Protein AF-A0A518ER84-F1 (afdb_monomer_lite)

pLDDT: mean 83.95, std 19.29, range [33.28, 98.38]

Secondary structure (DSSP, 8-state):
------------------------TTTT-EE--------TTB--SS----EE-HHHHHHHHHHTT--HHHHHHHHEEEETTEEEE-TT-SB-TTB-TTSSBTTGGG--HHHHHTT--GGGGSHHHIIIIIHHH-HHHHS--GGGEEPHHHHHHHHHHHHHHHHHHHHT-GGG----

Sequence (176 aa):
MSHNSPDESPEGEPGGELEGKTERWYEAGLPFSCTACGNCCKSNGEYSHVYLREEEVAAIADHLDVDPVLFLREQLVVEDGWISLQPDLPECQFLTADRKCGIYPVRPVQCRTWPFWEINLVETTWRKEVNGICPGSRDGKVSDLHPPDRIQQIAKATEDWYEDRLEQWPGTSHEL

Radius of gyration: 24.72 Å; chains: 1; bounding box: 39×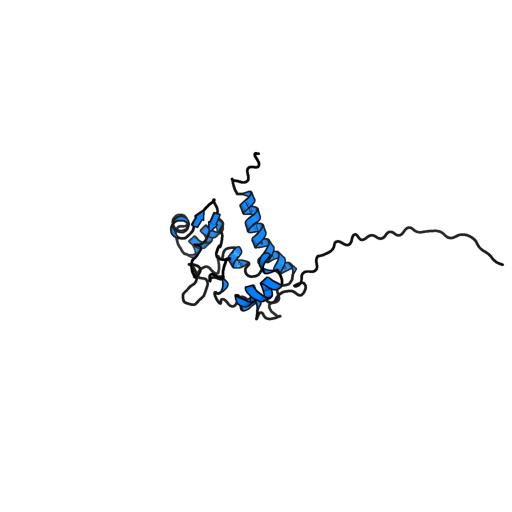46×98 Å

InterPro domains:
  IPR005358 Putative zinc- or iron-chelating domain containing protein [PF03692] (34-127)

Structure (mmCIF, N/CA/C/O backbone):
data_AF-A0A518ER84-F1
#
_entry.id   AF-A0A518ER84-F1
#
loop_
_atom_site.group_PDB
_atom_site.id
_atom_site.type_symbol
_atom_site.label_atom_id
_atom_site.label_alt_id
_atom_site.label_comp_id
_atom_site.label_asym_id
_atom_site.label_entity_id
_atom_site.label_seq_id
_atom_site.pdbx_PDB_ins_code
_atom_site.Cartn_x
_atom_site.Cartn_y
_atom_site.Cartn_z
_atom_site.occupancy
_atom_site.B_iso_or_equiv
_atom_site.auth_seq_id
_atom_site.auth_comp_id
_atom_site.auth_asym_id
_atom_site.auth_atom_id
_atom_site.pdbx_PDB_model_num
ATOM 1 N N . MET A 1 1 ? 18.922 14.383 -80.898 1.00 42.22 1 MET A N 1
ATOM 2 C CA . MET A 1 1 ? 18.943 13.724 -79.577 1.00 42.22 1 MET A CA 1
ATOM 3 C C . MET A 1 1 ? 17.527 13.862 -79.038 1.00 42.22 1 MET A C 1
ATOM 5 O O . MET A 1 1 ? 17.122 14.984 -78.786 1.00 42.22 1 MET A O 1
ATOM 9 N N . SER A 1 2 ? 16.674 12.907 -79.422 1.00 41.69 2 SER A N 1
ATOM 10 C CA . SER A 1 2 ? 16.036 11.916 -78.523 1.00 41.69 2 SER A CA 1
ATOM 11 C C . SER A 1 2 ? 1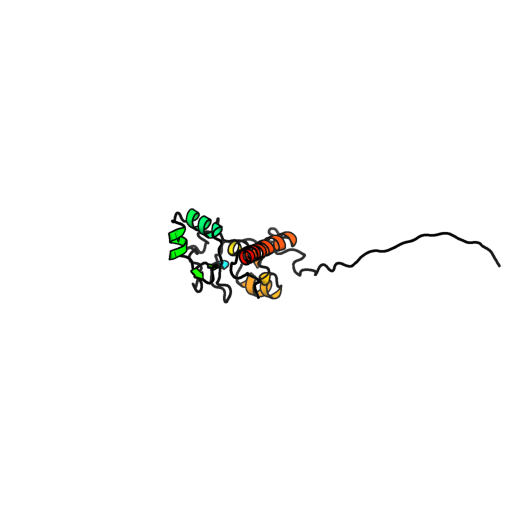4.966 12.585 -77.647 1.00 41.69 2 SER A C 1
ATOM 13 O O . SER A 1 2 ? 15.314 13.420 -76.827 1.00 41.69 2 SER A O 1
ATOM 15 N N . HIS A 1 3 ? 13.674 12.460 -77.999 1.00 34.94 3 HIS A N 1
ATOM 16 C CA . HIS A 1 3 ? 12.718 11.448 -77.476 1.00 34.94 3 HIS A CA 1
ATOM 17 C C . HIS A 1 3 ? 12.570 11.574 -75.941 1.00 34.94 3 HIS A C 1
ATOM 19 O O . HIS A 1 3 ? 13.582 11.587 -75.262 1.00 34.94 3 HIS A O 1
ATOM 25 N N . ASN A 1 4 ? 11.408 11.636 -75.286 1.00 35.44 4 ASN A N 1
ATOM 26 C CA . ASN A 1 4 ? 10.037 11.223 -75.584 1.00 35.44 4 ASN A CA 1
ATOM 27 C C . ASN A 1 4 ? 9.119 11.792 -74.460 1.00 35.44 4 ASN A C 1
ATOM 29 O O . ASN A 1 4 ? 9.599 11.934 -73.343 1.00 35.44 4 ASN A O 1
ATOM 33 N N . SER A 1 5 ? 7.866 12.116 -74.796 1.00 48.50 5 SER A N 1
ATOM 34 C CA . SER A 1 5 ? 6.550 11.958 -74.115 1.00 48.50 5 SER A CA 1
ATOM 35 C C . SER A 1 5 ? 6.352 11.667 -72.592 1.00 48.50 5 SER A C 1
ATOM 37 O O . SER A 1 5 ? 7.287 11.269 -71.908 1.00 48.50 5 SER A O 1
ATOM 39 N N . PRO A 1 6 ? 5.109 11.879 -72.072 1.00 59.47 6 PRO A N 1
ATOM 40 C CA . PRO A 1 6 ? 4.753 12.067 -70.655 1.00 59.47 6 PRO A CA 1
ATOM 41 C C . PRO A 1 6 ? 4.416 10.754 -69.925 1.00 59.47 6 PRO A C 1
ATOM 43 O O . PRO A 1 6 ? 4.126 9.756 -70.581 1.00 59.47 6 PRO A O 1
ATOM 46 N N . ASP A 1 7 ? 4.399 10.779 -68.588 1.00 38.88 7 ASP A N 1
ATOM 47 C CA . ASP A 1 7 ? 3.907 9.672 -67.756 1.00 38.88 7 ASP A CA 1
ATOM 48 C C . ASP A 1 7 ? 3.194 10.185 -66.489 1.00 38.88 7 ASP A C 1
ATOM 50 O O . ASP A 1 7 ? 3.542 11.228 -65.931 1.00 38.88 7 ASP A O 1
ATOM 54 N N . GLU A 1 8 ? 2.150 9.455 -66.118 1.00 38.41 8 GLU A N 1
ATOM 55 C CA . GLU A 1 8 ? 1.102 9.719 -65.135 1.00 38.41 8 GLU A CA 1
ATOM 56 C C . GLU A 1 8 ? 1.507 9.330 -63.697 1.00 38.41 8 GLU A C 1
ATOM 58 O O . GLU A 1 8 ? 2.074 8.263 -63.513 1.00 38.41 8 GLU A O 1
ATOM 63 N N . SER A 1 9 ? 1.058 10.128 -62.705 1.00 36.19 9 SER A N 1
ATOM 64 C CA . SER A 1 9 ? 0.608 9.743 -61.333 1.00 36.19 9 SER A CA 1
ATOM 65 C C . SER A 1 9 ? 1.578 8.948 -60.404 1.00 36.19 9 SER A C 1
ATOM 67 O O . SER A 1 9 ? 2.601 8.460 -60.865 1.00 36.19 9 SER A O 1
ATOM 69 N N . PRO A 1 10 ? 1.324 8.760 -59.080 1.00 44.78 10 PRO A N 1
ATOM 70 C CA . PRO A 1 10 ? 0.175 9.149 -58.257 1.00 44.78 10 PRO A CA 1
ATOM 71 C C . PRO A 1 10 ? 0.520 9.913 -56.953 1.00 44.78 10 PRO A C 1
ATOM 73 O O . PRO A 1 10 ? 1.671 10.110 -56.568 1.00 44.78 10 PRO A O 1
ATOM 76 N N . GLU A 1 11 ? -0.554 10.316 -56.277 1.00 48.47 11 GLU A N 1
ATOM 77 C CA . GLU A 1 11 ? -0.639 10.764 -54.888 1.00 48.47 11 GLU A CA 1
ATOM 78 C C . GLU A 1 11 ? 0.029 9.786 -53.902 1.00 48.47 11 GLU A C 1
ATOM 80 O O . GLU A 1 11 ? -0.007 8.567 -54.082 1.00 48.47 11 GLU A O 1
ATOM 85 N N . GLY A 1 12 ? 0.593 10.332 -52.824 1.00 33.28 12 GLY A N 1
ATOM 86 C CA . GLY A 1 12 ? 1.171 9.565 -51.725 1.00 33.28 12 GLY A CA 1
ATOM 87 C C . GLY A 1 12 ? 1.445 10.456 -50.519 1.00 33.28 12 GLY A C 1
ATOM 88 O O . GLY A 1 12 ? 2.544 10.985 -50.371 1.00 33.28 12 GLY A O 1
ATOM 89 N N . GLU A 1 13 ? 0.431 10.620 -49.670 1.00 49.16 13 GLU A N 1
ATOM 90 C CA . GLU A 1 13 ? 0.587 11.008 -48.263 1.00 49.16 13 GLU A CA 1
ATOM 91 C C . GLU A 1 13 ? 1.595 10.073 -47.565 1.00 49.16 13 GLU A C 1
ATOM 93 O O . GLU A 1 13 ? 1.639 8.870 -47.845 1.00 49.16 13 GLU A O 1
ATOM 98 N N . PRO A 1 14 ? 2.369 10.594 -46.608 1.00 47.78 14 PRO A N 1
ATOM 99 C CA . PRO A 1 14 ? 2.221 10.066 -45.253 1.00 47.78 14 PRO A CA 1
ATOM 100 C C . PRO A 1 14 ? 2.159 11.238 -44.255 1.00 47.78 14 PRO A C 1
ATOM 102 O O . PRO A 1 14 ? 2.963 12.162 -44.314 1.00 47.78 14 PRO A O 1
ATOM 105 N N . GLY A 1 15 ? 1.198 11.303 -43.336 1.00 38.88 15 GLY A N 1
ATOM 106 C CA . GLY A 1 15 ? 0.697 10.192 -42.539 1.00 38.88 15 GLY A CA 1
ATOM 107 C C . GLY A 1 15 ? 1.690 9.899 -41.417 1.00 38.88 15 GLY A C 1
ATOM 108 O O . GLY A 1 15 ? 2.702 9.242 -41.647 1.00 38.88 15 GLY A O 1
ATOM 109 N N . GLY A 1 16 ? 1.387 10.378 -40.211 1.00 34.94 16 GLY A N 1
ATOM 110 C CA . GLY A 1 16 ? 2.095 9.987 -38.994 1.00 34.94 16 GLY A CA 1
ATOM 111 C C . GLY A 1 16 ? 2.433 11.159 -38.091 1.00 34.94 16 GLY A C 1
ATOM 112 O O . GLY A 1 16 ? 3.594 11.537 -37.966 1.00 34.94 16 GLY A O 1
ATOM 113 N N . GLU A 1 17 ? 1.414 11.707 -37.434 1.00 40.44 17 GLU A N 1
ATOM 114 C CA . GLU A 1 17 ? 1.603 12.428 -36.182 1.00 40.44 17 GLU A CA 1
ATOM 115 C C . GLU A 1 17 ? 2.315 11.464 -35.224 1.00 40.44 17 GLU A C 1
ATOM 117 O O . GLU A 1 17 ? 1.790 10.405 -34.877 1.00 40.44 17 GLU A O 1
ATOM 122 N N . LEU A 1 18 ? 3.572 11.761 -34.898 1.00 47.09 18 LEU A N 1
ATOM 123 C CA . LEU A 1 18 ? 4.324 11.011 -33.905 1.00 47.09 18 LEU A CA 1
ATOM 124 C C . LEU A 1 18 ? 3.704 11.334 -32.545 1.00 47.09 18 LEU A C 1
ATOM 126 O O . LEU A 1 18 ? 4.137 12.262 -31.864 1.00 47.09 18 LEU A O 1
ATOM 130 N N . GLU A 1 19 ? 2.678 10.576 -32.159 1.00 45.00 19 GLU A N 1
ATOM 131 C CA . GLU A 1 19 ? 2.259 10.468 -30.767 1.00 45.00 19 GLU A CA 1
ATOM 132 C C . GLU A 1 19 ? 3.465 9.954 -29.975 1.00 45.00 19 GLU A C 1
ATOM 134 O O . GLU A 1 19 ? 3.795 8.765 -29.970 1.00 45.00 19 GLU A O 1
ATOM 139 N N . GLY A 1 20 ? 4.191 10.887 -29.363 1.00 39.78 20 GLY A N 1
ATOM 140 C CA . GLY A 1 20 ? 5.316 10.592 -28.498 1.00 39.78 20 GLY A CA 1
ATOM 141 C C . GLY A 1 20 ? 4.826 9.810 -27.289 1.00 39.78 20 GLY A C 1
ATOM 142 O O . GLY A 1 20 ? 4.407 10.398 -26.296 1.00 39.78 20 GLY A O 1
ATOM 143 N N . LYS A 1 21 ? 4.901 8.478 -27.348 1.00 48.94 21 LYS A N 1
ATOM 144 C CA . LYS A 1 21 ? 4.936 7.659 -26.138 1.00 48.94 21 LYS A CA 1
ATOM 145 C C . LYS A 1 21 ? 6.172 8.093 -25.364 1.00 48.94 21 LYS A C 1
ATOM 147 O O . LYS A 1 21 ? 7.287 7.764 -25.758 1.00 48.94 21 LYS A O 1
ATOM 152 N N . THR A 1 22 ? 5.978 8.864 -24.300 1.00 56.69 22 THR A N 1
ATOM 153 C CA . THR A 1 22 ? 7.022 9.130 -23.312 1.00 56.69 22 THR A CA 1
ATOM 154 C C . THR A 1 22 ? 7.542 7.776 -22.841 1.00 56.69 22 THR A C 1
ATOM 156 O O . THR A 1 22 ? 6.826 7.032 -22.172 1.00 56.69 22 THR A O 1
ATOM 159 N N . GLU A 1 23 ? 8.742 7.409 -23.284 1.00 74.12 23 GLU A N 1
ATOM 160 C CA . GLU A 1 23 ? 9.313 6.095 -23.010 1.00 74.12 23 GLU A CA 1
ATOM 161 C C . GLU A 1 23 ? 9.583 5.998 -21.505 1.00 74.12 23 GLU A C 1
ATOM 163 O O . GLU A 1 23 ? 10.341 6.784 -20.930 1.00 74.12 23 GLU A O 1
ATOM 168 N N . ARG A 1 24 ? 8.880 5.085 -20.830 1.00 89.81 24 ARG A N 1
ATOM 169 C CA . ARG A 1 24 ? 9.005 4.889 -19.384 1.00 89.81 24 ARG A CA 1
ATOM 170 C C . ARG A 1 24 ? 10.327 4.173 -19.115 1.00 89.81 24 ARG A C 1
ATOM 172 O O . ARG A 1 24 ? 10.664 3.214 -19.800 1.00 89.81 24 ARG A O 1
ATOM 179 N N . TRP A 1 25 ? 11.056 4.548 -18.064 1.00 95.44 25 TRP A N 1
ATOM 180 C CA . TRP A 1 25 ? 12.333 3.884 -17.734 1.00 95.44 25 TRP A CA 1
ATOM 181 C C . TRP A 1 25 ? 12.174 2.386 -17.400 1.00 95.44 25 TRP A C 1
ATOM 183 O O . TRP A 1 25 ? 13.136 1.622 -17.455 1.00 95.44 25 TRP A O 1
ATOM 193 N N . TYR A 1 26 ? 10.954 1.967 -17.061 1.00 94.56 26 TYR A N 1
ATOM 194 C CA . TYR A 1 26 ? 10.575 0.588 -16.778 1.00 94.56 26 TYR A CA 1
ATOM 195 C C . TYR A 1 26 ? 9.855 -0.098 -17.946 1.00 94.56 26 TYR A C 1
ATOM 197 O O . TYR A 1 26 ? 9.079 -1.020 -17.715 1.00 94.56 26 TYR A O 1
ATOM 205 N N . GLU A 1 27 ? 10.104 0.299 -19.197 1.00 95.50 27 GLU A N 1
ATOM 206 C CA . GLU A 1 27 ? 9.484 -0.338 -20.373 1.00 95.50 27 GLU A CA 1
ATOM 207 C C . GLU A 1 27 ? 9.798 -1.847 -20.471 1.00 95.50 27 GLU A C 1
ATOM 209 O O . GLU A 1 27 ? 9.006 -2.637 -20.976 1.00 95.50 27 GLU A O 1
ATOM 214 N N . ALA A 1 28 ? 10.920 -2.287 -19.894 1.00 93.38 28 ALA A N 1
ATOM 215 C CA . ALA A 1 28 ? 11.255 -3.706 -19.757 1.00 93.38 28 ALA A CA 1
ATOM 216 C C . ALA A 1 28 ? 10.507 -4.425 -18.609 1.00 93.38 28 ALA A C 1
ATOM 218 O O . ALA A 1 28 ? 10.721 -5.615 -18.393 1.00 93.38 28 ALA A O 1
ATOM 219 N N . GLY A 1 29 ? 9.647 -3.726 -17.867 1.00 95.44 29 GLY A N 1
ATOM 220 C CA . GLY A 1 29 ? 8.997 -4.196 -16.646 1.00 95.44 29 GLY A CA 1
ATOM 221 C C . GLY A 1 29 ? 9.860 -4.047 -15.388 1.00 95.44 29 GLY A C 1
ATOM 222 O O . GLY A 1 29 ? 11.051 -3.736 -15.446 1.00 95.44 29 GLY A O 1
ATOM 223 N N . LEU A 1 30 ? 9.245 -4.293 -14.228 1.00 96.25 30 LEU A N 1
ATOM 224 C CA . LEU A 1 30 ? 9.910 -4.278 -12.919 1.00 96.25 30 LEU A CA 1
ATOM 225 C C . LEU A 1 30 ? 9.699 -5.608 -12.201 1.00 96.25 30 LEU A C 1
ATOM 227 O O . LEU A 1 30 ? 8.564 -6.087 -12.133 1.00 96.25 30 LEU A O 1
ATOM 231 N N . PRO A 1 31 ? 10.758 -6.229 -11.657 1.00 94.44 31 PRO A N 1
ATOM 232 C CA . PRO A 1 31 ? 10.597 -7.439 -10.873 1.00 94.44 31 PRO A CA 1
ATOM 233 C C . PRO A 1 31 ? 9.938 -7.097 -9.538 1.00 94.44 31 PRO A C 1
ATOM 235 O O . PRO A 1 31 ? 10.351 -6.163 -8.848 1.00 94.44 31 PRO A O 1
ATOM 238 N N . PHE A 1 32 ? 8.919 -7.862 -9.157 1.00 95.31 32 PHE A N 1
ATOM 239 C CA . PHE A 1 32 ? 8.288 -7.693 -7.858 1.00 95.31 32 PHE A CA 1
ATOM 240 C C . PHE A 1 32 ? 7.684 -8.990 -7.338 1.00 95.31 32 PHE A C 1
ATOM 242 O O . PHE A 1 32 ? 6.875 -9.637 -7.994 1.00 95.31 32 PHE A O 1
ATOM 249 N N . SER A 1 33 ? 8.027 -9.327 -6.097 1.00 93.75 33 SER A N 1
ATOM 250 C CA . SER A 1 33 ? 7.428 -10.451 -5.382 1.00 93.75 33 SER A CA 1
ATOM 251 C C . SER A 1 33 ? 7.253 -10.083 -3.915 1.00 93.75 33 SER A C 1
ATOM 253 O O . SER A 1 33 ? 8.228 -9.798 -3.216 1.00 93.75 33 SER A O 1
ATOM 255 N N . CYS A 1 34 ? 6.011 -10.031 -3.426 1.00 92.56 34 CYS A N 1
ATOM 256 C CA . CYS A 1 34 ? 5.764 -9.680 -2.029 1.00 92.56 34 CYS A CA 1
ATOM 257 C C . CYS A 1 34 ? 6.360 -10.752 -1.106 1.00 92.56 34 CYS A C 1
ATOM 259 O O . CYS A 1 34 ? 5.929 -11.901 -1.110 1.00 92.56 34 CYS A O 1
ATOM 261 N N . THR A 1 35 ? 7.310 -10.364 -0.258 1.00 93.62 35 THR A N 1
ATOM 262 C CA . THR A 1 35 ? 7.974 -11.278 0.688 1.00 93.62 35 THR A CA 1
ATOM 263 C C . THR A 1 35 ? 7.284 -11.355 2.053 1.00 93.62 35 THR A C 1
ATOM 265 O O . THR A 1 35 ? 7.831 -11.943 2.981 1.00 93.62 35 THR A O 1
ATOM 268 N N . ALA A 1 36 ? 6.120 -10.709 2.207 1.00 93.88 36 ALA A N 1
ATOM 269 C CA . ALA A 1 36 ? 5.406 -10.561 3.479 1.00 93.88 36 ALA A CA 1
ATOM 270 C C . ALA A 1 36 ? 6.280 -10.015 4.635 1.00 93.88 36 ALA A C 1
ATOM 272 O O . ALA A 1 36 ? 6.059 -10.341 5.795 1.00 93.88 36 ALA A O 1
ATOM 273 N N . CYS A 1 37 ? 7.266 -9.164 4.325 1.00 94.56 37 CYS A N 1
ATOM 274 C CA . CYS A 1 37 ? 8.223 -8.636 5.309 1.00 94.56 37 CYS A CA 1
ATOM 275 C C . CYS A 1 37 ? 7.658 -7.586 6.287 1.00 94.56 37 CYS A C 1
ATOM 277 O O . CYS A 1 37 ? 8.351 -7.203 7.232 1.00 94.56 37 CYS A O 1
ATOM 279 N N . GLY A 1 38 ? 6.465 -7.046 6.016 1.00 94.88 38 GLY A N 1
ATOM 280 C CA . GLY A 1 38 ? 5.829 -6.012 6.840 1.00 94.88 38 GLY A CA 1
ATOM 281 C C . GLY A 1 38 ? 6.537 -4.652 6.838 1.00 94.88 38 GLY A C 1
ATOM 282 O O . GLY A 1 38 ? 6.285 -3.844 7.725 1.00 94.88 38 GLY A O 1
ATOM 283 N N . ASN A 1 39 ? 7.452 -4.376 5.901 1.00 94.56 39 ASN A N 1
ATOM 284 C CA . ASN A 1 39 ? 8.146 -3.079 5.842 1.00 94.56 39 ASN A CA 1
ATOM 285 C C . ASN A 1 39 ? 7.247 -1.940 5.342 1.00 94.56 39 ASN A C 1
ATOM 287 O O . ASN A 1 39 ? 7.395 -0.815 5.802 1.00 94.56 39 ASN A O 1
ATOM 291 N N . CYS A 1 40 ? 6.281 -2.231 4.464 1.00 93.38 40 CYS A N 1
ATOM 292 C CA . CYS A 1 40 ? 5.272 -1.255 4.039 1.00 93.38 40 CYS A CA 1
ATOM 293 C C . CYS A 1 40 ? 4.282 -0.877 5.152 1.00 93.38 40 CYS A C 1
ATOM 295 O O . CYS A 1 40 ? 3.593 0.123 5.033 1.00 93.38 40 CYS A O 1
ATOM 297 N N . CYS A 1 41 ? 4.208 -1.667 6.229 1.00 94.31 41 CYS A N 1
ATOM 298 C CA . CYS A 1 41 ? 3.388 -1.365 7.400 1.00 94.31 41 CYS A CA 1
ATOM 299 C C . CYS A 1 41 ? 4.121 -0.488 8.424 1.00 94.31 41 CYS A C 1
ATOM 301 O O . CYS A 1 41 ? 3.540 -0.165 9.449 1.00 94.31 41 CYS A O 1
ATOM 303 N N . LYS A 1 42 ? 5.397 -0.159 8.211 1.00 91.44 42 LYS A N 1
ATOM 304 C CA . LYS A 1 42 ? 6.155 0.723 9.103 1.00 91.44 42 LYS A CA 1
ATOM 305 C C . LYS A 1 42 ? 6.062 2.158 8.614 1.00 91.44 42 LYS A C 1
ATOM 307 O O . LYS A 1 42 ? 5.956 2.379 7.411 1.00 91.44 42 LYS A O 1
ATOM 312 N N . SER A 1 43 ? 6.161 3.115 9.531 1.00 83.00 43 SER A N 1
ATOM 313 C CA . SER A 1 43 ? 6.360 4.504 9.131 1.00 83.00 43 SER A CA 1
ATOM 314 C C . SER A 1 43 ? 7.714 4.634 8.423 1.00 83.00 43 SER A C 1
ATOM 316 O O . SER A 1 43 ? 8.748 4.229 8.960 1.00 83.00 43 SER A O 1
ATOM 318 N N . ASN A 1 44 ? 7.698 5.139 7.189 1.00 76.75 44 ASN A N 1
ATOM 319 C CA . ASN A 1 44 ? 8.877 5.293 6.333 1.00 76.75 44 ASN A CA 1
ATOM 320 C C . ASN A 1 44 ? 9.082 6.769 5.927 1.00 76.75 44 ASN A C 1
ATOM 322 O O . ASN A 1 44 ? 9.414 7.054 4.780 1.00 76.75 44 ASN A O 1
ATOM 326 N N . GLY A 1 45 ? 8.876 7.712 6.855 1.00 69.00 45 GLY A N 1
ATOM 327 C CA . GLY A 1 45 ? 8.972 9.157 6.597 1.00 69.00 45 GLY A CA 1
ATOM 328 C C . GLY A 1 45 ? 7.597 9.810 6.437 1.00 69.00 45 GLY A C 1
ATOM 329 O O . GLY A 1 45 ? 6.682 9.472 7.179 1.00 69.00 45 GLY A O 1
ATOM 330 N N . GLU A 1 46 ? 7.449 10.727 5.475 1.00 58.31 46 GLU A N 1
ATOM 331 C CA . GLU A 1 46 ? 6.205 11.491 5.224 1.00 58.31 46 GLU A CA 1
ATOM 332 C C . GLU A 1 46 ? 5.045 10.630 4.676 1.00 58.31 46 GLU A C 1
ATOM 334 O O . GLU A 1 46 ? 3.897 11.063 4.643 1.00 58.31 46 GLU A O 1
ATOM 339 N N . TYR A 1 47 ? 5.315 9.380 4.292 1.00 59.88 47 TYR A N 1
ATOM 340 C CA . TYR A 1 47 ? 4.331 8.440 3.747 1.00 59.88 47 TYR A CA 1
ATOM 341 C C . TYR A 1 47 ? 3.648 7.607 4.847 1.00 59.88 47 TYR A C 1
ATOM 343 O O . TYR A 1 47 ? 3.764 6.379 4.866 1.00 59.88 47 TYR A O 1
ATOM 351 N N . SER A 1 48 ? 2.988 8.261 5.807 1.00 64.19 48 SER A N 1
ATOM 352 C CA . SER A 1 48 ? 2.348 7.595 6.958 1.00 64.19 48 SER A CA 1
ATOM 353 C C . SER A 1 48 ? 0.822 7.493 6.863 1.00 64.19 48 SER A C 1
ATOM 355 O O . SER A 1 48 ? 0.217 6.743 7.631 1.00 64.19 48 SER A O 1
ATOM 357 N N . HIS A 1 49 ? 0.193 8.201 5.923 1.00 86.75 49 HIS A N 1
ATOM 358 C CA . HIS A 1 49 ? -1.261 8.221 5.794 1.00 86.75 49 HIS A CA 1
ATOM 359 C C . HIS A 1 49 ? -1.748 7.121 4.849 1.00 86.75 49 HIS A C 1
ATOM 361 O O . HIS A 1 49 ? -1.324 7.035 3.699 1.00 86.75 49 HIS A O 1
ATOM 367 N N . VAL A 1 50 ? -2.662 6.287 5.346 1.00 93.31 50 VAL A N 1
ATOM 368 C CA . VAL A 1 50 ? -3.426 5.328 4.541 1.00 93.31 50 VAL A CA 1
ATOM 369 C C . VAL A 1 50 ? -4.882 5.727 4.640 1.00 93.31 50 VAL A C 1
ATOM 371 O O . VAL A 1 50 ? -5.482 5.600 5.710 1.00 93.31 50 VAL A O 1
ATOM 374 N N . TYR A 1 51 ? -5.440 6.206 3.535 1.00 94.56 51 TYR A N 1
ATOM 375 C CA . TYR A 1 51 ? -6.845 6.584 3.478 1.00 94.56 51 TYR A CA 1
ATOM 376 C C . TYR A 1 51 ? -7.726 5.395 3.095 1.00 94.56 51 TYR A C 1
ATOM 378 O O . TYR A 1 51 ? -7.276 4.445 2.451 1.00 94.56 51 TYR A O 1
ATOM 386 N N . LEU A 1 52 ? -8.981 5.454 3.534 1.00 94.81 52 LEU A N 1
ATOM 387 C CA . LEU A 1 52 ? -9.977 4.399 3.410 1.00 94.81 52 LEU A CA 1
ATOM 388 C C . LEU A 1 52 ? -11.284 4.950 2.841 1.00 94.81 52 LEU A C 1
ATOM 390 O O . LEU A 1 52 ? -11.684 6.076 3.142 1.00 94.81 52 LEU A O 1
ATOM 394 N N . ARG A 1 53 ? -11.984 4.114 2.075 1.00 92.62 53 ARG A N 1
ATOM 395 C CA . ARG A 1 53 ? -13.408 4.291 1.774 1.00 92.62 53 ARG A CA 1
ATOM 396 C C . ARG A 1 53 ? -14.273 3.531 2.767 1.00 92.62 53 ARG A C 1
ATOM 398 O O . ARG A 1 53 ? -13.807 2.609 3.434 1.00 92.62 53 ARG A O 1
ATOM 405 N N . GLU A 1 54 ? -15.555 3.870 2.813 1.00 92.38 54 GLU A N 1
ATOM 406 C CA . GLU A 1 54 ? -16.537 3.188 3.661 1.00 92.38 54 GLU A CA 1
ATOM 407 C C . GLU A 1 54 ? -16.601 1.680 3.376 1.00 92.38 54 GLU A C 1
ATOM 409 O O . GLU A 1 54 ? -16.696 0.885 4.311 1.00 92.38 54 GLU A O 1
ATOM 414 N N . GLU A 1 55 ? -16.451 1.260 2.114 1.00 94.00 55 GLU A N 1
ATOM 415 C CA . GLU A 1 55 ? -16.434 -0.163 1.759 1.00 94.00 55 GLU A CA 1
ATOM 416 C C . GLU A 1 55 ? -15.187 -0.878 2.300 1.00 94.00 55 GLU A C 1
ATOM 418 O O . GLU A 1 55 ? -15.256 -2.044 2.685 1.00 94.00 55 GLU A O 1
ATOM 423 N N . GLU A 1 56 ? -14.046 -0.186 2.365 1.00 96.38 56 GLU A N 1
ATOM 424 C CA . GLU A 1 56 ? -12.809 -0.726 2.937 1.00 96.38 56 GLU A CA 1
ATOM 425 C C . GLU A 1 56 ? -12.892 -0.790 4.462 1.00 96.38 56 GLU A C 1
ATOM 427 O O . GLU A 1 56 ? -12.468 -1.781 5.052 1.00 96.38 56 GLU A O 1
ATOM 432 N N . VAL A 1 57 ? -13.498 0.217 5.100 1.00 96.88 57 VAL A N 1
ATOM 433 C CA . VAL A 1 57 ? -13.807 0.192 6.538 1.00 96.88 57 VAL A CA 1
ATOM 434 C C . VAL A 1 57 ? -14.694 -1.008 6.866 1.00 96.88 57 VAL A C 1
ATOM 436 O O . VAL A 1 57 ? -14.372 -1.768 7.779 1.00 96.88 57 VAL A O 1
ATOM 439 N N . ALA A 1 58 ? -15.769 -1.217 6.100 1.00 97.00 58 ALA A N 1
ATOM 440 C CA . ALA A 1 58 ? -16.679 -2.342 6.288 1.00 97.00 58 ALA A CA 1
ATOM 441 C C . ALA A 1 58 ? -15.975 -3.693 6.086 1.00 97.00 58 ALA A C 1
ATOM 443 O O . ALA A 1 58 ? -16.134 -4.592 6.908 1.00 97.00 58 ALA A O 1
ATOM 444 N N . ALA A 1 59 ? -15.154 -3.827 5.039 1.00 98.06 59 ALA A N 1
ATOM 445 C CA . ALA A 1 59 ? -14.407 -5.054 4.766 1.00 98.06 59 ALA A CA 1
ATOM 446 C C . ALA A 1 59 ? -13.363 -5.373 5.850 1.00 98.06 59 ALA A C 1
ATOM 448 O O . ALA A 1 59 ? -13.164 -6.538 6.194 1.00 98.06 59 ALA A O 1
ATOM 449 N N . ILE A 1 60 ? -12.691 -4.354 6.396 1.00 98.38 60 ILE A N 1
ATOM 450 C CA . ILE A 1 60 ? -11.738 -4.536 7.496 1.00 98.38 60 ILE A CA 1
ATOM 451 C C . ILE A 1 60 ? -12.471 -4.925 8.782 1.00 98.38 60 ILE A C 1
ATOM 453 O O . ILE A 1 60 ? -12.034 -5.854 9.457 1.00 98.38 60 ILE A O 1
ATOM 457 N N . ALA A 1 61 ? -13.577 -4.253 9.107 1.00 98.06 61 ALA A N 1
ATOM 458 C CA . ALA A 1 61 ? -14.371 -4.557 10.293 1.00 98.06 61 ALA A CA 1
ATOM 459 C C . ALA A 1 61 ? -14.916 -5.995 10.269 1.00 98.06 61 ALA A C 1
ATOM 461 O O . ALA A 1 61 ? -14.759 -6.718 11.250 1.00 98.06 61 ALA A O 1
ATOM 462 N N . ASP A 1 62 ? -15.464 -6.431 9.129 1.00 98.25 62 ASP A N 1
ATOM 463 C CA . ASP A 1 62 ? -15.951 -7.802 8.920 1.00 98.25 62 ASP A CA 1
ATOM 464 C C . ASP A 1 62 ? -14.829 -8.838 9.090 1.00 98.25 62 ASP A C 1
ATOM 466 O O . ASP A 1 62 ? -14.968 -9.802 9.840 1.00 98.25 62 ASP A O 1
ATOM 470 N N . HIS A 1 63 ? -13.659 -8.600 8.484 1.00 98.38 63 HIS A N 1
ATOM 471 C CA . HIS A 1 63 ? -12.494 -9.487 8.623 1.00 98.38 63 HIS A CA 1
ATOM 472 C C . HIS A 1 63 ? -11.973 -9.586 10.065 1.00 98.38 63 HIS A C 1
ATOM 474 O O . HIS A 1 63 ? -11.403 -10.609 10.447 1.00 98.38 63 HIS A O 1
ATOM 480 N N . LEU A 1 64 ? -12.133 -8.524 10.858 1.00 97.31 64 LEU A N 1
ATOM 481 C CA . LEU A 1 64 ? -11.728 -8.476 12.264 1.00 97.31 64 LEU A CA 1
ATOM 482 C C . LEU A 1 64 ? -12.826 -8.946 13.232 1.00 97.31 64 LEU A C 1
ATOM 484 O O . LEU A 1 64 ? -12.551 -9.018 14.428 1.00 97.31 64 LEU A O 1
ATOM 488 N N . ASP A 1 65 ? -14.022 -9.276 12.733 1.00 97.62 65 ASP A N 1
ATOM 489 C CA . ASP A 1 65 ? -15.205 -9.634 13.529 1.00 97.62 65 ASP A CA 1
ATOM 490 C C . ASP A 1 65 ? -15.566 -8.552 14.568 1.00 97.62 65 ASP A C 1
ATOM 492 O O . ASP A 1 65 ? -15.802 -8.819 15.748 1.00 97.62 65 ASP A O 1
ATOM 496 N N . VAL A 1 66 ? -15.561 -7.286 14.129 1.00 97.31 66 VAL A N 1
ATOM 497 C CA . VAL A 1 66 ? -15.923 -6.122 14.953 1.00 97.31 66 VAL A CA 1
ATOM 498 C C . VAL A 1 66 ? -17.058 -5.323 14.322 1.00 97.31 66 VAL A C 1
ATOM 500 O O . VAL A 1 66 ? -17.246 -5.314 13.107 1.00 97.31 66 VAL A O 1
ATOM 503 N N . ASP A 1 67 ? -17.811 -4.603 15.153 1.00 95.94 67 ASP A N 1
ATOM 504 C CA . ASP A 1 67 ? -18.848 -3.698 14.661 1.00 95.94 67 ASP A CA 1
ATOM 505 C C . ASP A 1 67 ? -18.219 -2.549 13.841 1.00 95.94 67 ASP A C 1
ATOM 507 O O . ASP A 1 67 ? -17.310 -1.874 14.339 1.00 95.94 67 ASP A O 1
ATOM 511 N N . PRO A 1 68 ? -18.686 -2.286 12.606 1.00 91.56 68 PRO A N 1
ATOM 512 C CA . PRO A 1 68 ? -18.078 -1.289 11.727 1.00 91.56 68 PRO A CA 1
ATOM 513 C C . PRO A 1 68 ? -18.223 0.147 12.245 1.00 91.56 68 PRO A C 1
ATOM 515 O O . PRO A 1 68 ? -17.354 0.978 11.984 1.00 91.56 68 PRO A O 1
ATOM 518 N N . VAL A 1 69 ? -19.281 0.457 13.005 1.00 93.31 69 VAL A N 1
ATOM 519 C CA . VAL A 1 69 ? -19.483 1.794 13.581 1.00 93.31 69 VAL A CA 1
ATOM 520 C C . VAL A 1 69 ? -18.518 2.020 14.741 1.00 93.31 69 VAL A C 1
ATOM 522 O O . VAL A 1 69 ? -17.927 3.095 14.840 1.00 93.31 69 VAL A O 1
ATOM 525 N N . LEU A 1 70 ? -18.326 1.024 15.607 1.00 94.50 70 LEU A N 1
ATOM 526 C CA . LEU A 1 70 ? -17.317 1.089 16.666 1.00 94.50 70 LEU A CA 1
ATOM 527 C C . LEU A 1 70 ? -15.904 1.135 16.084 1.00 94.50 70 LEU A C 1
ATOM 529 O O . LEU A 1 70 ? -15.111 1.978 16.495 1.00 94.50 70 LEU A O 1
ATOM 533 N N . PHE A 1 71 ? -15.612 0.308 15.080 1.00 95.50 71 PHE A N 1
ATOM 534 C CA . PHE A 1 71 ? -14.322 0.304 14.395 1.00 95.50 71 PHE A CA 1
ATOM 535 C C . PHE A 1 71 ? -13.981 1.680 13.811 1.00 95.50 71 PHE A C 1
ATOM 537 O O . PHE A 1 71 ? -12.915 2.223 14.100 1.00 95.50 71 PHE A O 1
ATOM 544 N N . LEU A 1 72 ? -14.916 2.292 13.078 1.00 93.75 72 LEU A N 1
ATOM 545 C CA . LEU A 1 72 ? -14.743 3.639 12.535 1.00 93.75 72 LEU A CA 1
ATOM 546 C C . LEU A 1 72 ? -14.471 4.683 13.624 1.00 93.75 72 LEU A C 1
ATOM 548 O O . LEU A 1 72 ? -13.656 5.576 13.425 1.00 93.75 72 LEU A O 1
ATOM 552 N N . ARG A 1 73 ? -15.150 4.586 14.770 1.00 93.56 73 ARG A N 1
ATOM 553 C CA . ARG A 1 73 ? -15.053 5.585 15.844 1.00 93.56 73 ARG A CA 1
ATOM 554 C C . ARG A 1 73 ? -13.823 5.431 16.730 1.00 93.56 73 ARG A C 1
ATOM 556 O O . ARG A 1 73 ? -13.363 6.427 17.277 1.00 93.56 73 ARG A O 1
ATOM 563 N N . GLU A 1 74 ? -13.355 4.206 16.940 1.00 93.56 74 GLU A N 1
ATOM 564 C CA . GLU A 1 74 ? -12.323 3.903 17.937 1.00 93.56 74 GLU A CA 1
ATOM 565 C C . GLU A 1 74 ? -10.955 3.610 17.329 1.00 93.56 74 GLU A C 1
ATOM 567 O O . GLU A 1 74 ? -9.955 3.689 18.040 1.00 93.56 74 GLU A O 1
ATOM 572 N N . GLN A 1 75 ? -10.900 3.221 16.054 1.00 94.44 75 GLN A N 1
ATOM 573 C CA . GLN A 1 75 ? -9.676 2.720 15.425 1.00 94.44 75 GLN A CA 1
ATOM 574 C C . GLN A 1 75 ? -9.230 3.542 14.212 1.00 94.44 75 GLN A C 1
ATOM 576 O O . GLN A 1 75 ? -8.119 3.322 13.731 1.00 94.44 75 GLN A O 1
ATOM 581 N N . LEU A 1 76 ? -10.067 4.449 13.704 1.00 96.06 76 LEU A N 1
ATOM 582 C CA . LEU A 1 76 ? -9.802 5.248 12.509 1.00 96.06 76 LEU A CA 1
ATOM 583 C C . LEU A 1 76 ? -9.875 6.745 12.823 1.00 96.06 76 LEU A C 1
ATOM 585 O O . LEU A 1 76 ? -10.502 7.164 13.795 1.00 96.06 76 LEU A O 1
ATOM 589 N N . VAL A 1 77 ? -9.252 7.551 11.968 1.00 95.12 77 VAL A N 1
ATOM 590 C CA . VAL A 1 77 ? -9.307 9.013 12.027 1.00 95.12 77 VAL A CA 1
ATOM 591 C C . VAL A 1 77 ? -10.228 9.519 10.928 1.00 95.12 77 VAL A C 1
ATOM 593 O O . VAL A 1 77 ? -10.075 9.137 9.767 1.00 95.12 77 VAL A O 1
ATOM 596 N N . VAL A 1 78 ? -11.177 10.381 11.302 1.00 93.88 78 VAL A N 1
ATOM 597 C CA . VAL A 1 78 ? -12.086 11.057 10.371 1.00 93.88 78 VAL A CA 1
ATOM 598 C C . VAL A 1 78 ? -11.855 12.560 10.456 1.00 93.88 78 VAL A C 1
ATOM 600 O O . VAL A 1 78 ? -12.272 13.198 11.421 1.00 93.88 78 VAL A O 1
ATOM 603 N N . GLU A 1 79 ? -11.196 13.120 9.449 1.00 91.12 79 GLU A N 1
ATOM 604 C CA . GLU A 1 79 ? -10.790 14.528 9.402 1.00 91.12 79 GLU A CA 1
ATOM 605 C C . GLU A 1 79 ? -10.994 15.068 7.998 1.00 91.12 79 GLU A C 1
ATOM 607 O O . GLU A 1 79 ? -10.688 14.379 7.027 1.00 91.12 79 GLU A O 1
ATOM 612 N N . ASP A 1 80 ? -11.573 16.270 7.895 1.00 88.00 80 ASP A N 1
ATOM 613 C CA . ASP A 1 80 ? -11.951 16.881 6.618 1.00 88.00 80 ASP A CA 1
ATOM 614 C C . ASP A 1 80 ? -12.590 15.847 5.684 1.00 88.00 80 ASP A C 1
ATOM 616 O O . ASP A 1 80 ? -12.177 15.693 4.545 1.00 88.00 80 ASP A O 1
ATOM 620 N N . GLY A 1 81 ? -13.542 15.068 6.229 1.00 85.69 81 GLY A N 1
ATOM 621 C CA . GLY A 1 81 ? -14.311 13.984 5.592 1.00 85.69 81 GLY A CA 1
ATOM 622 C C . GLY A 1 81 ? -13.506 12.881 4.874 1.00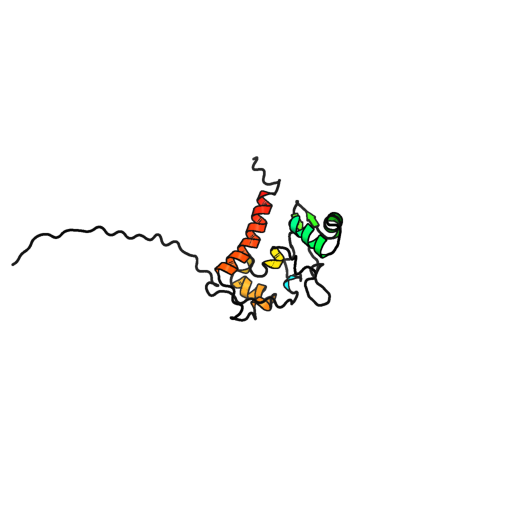 85.69 81 GLY A C 1
ATOM 623 O O . GLY A 1 81 ? -14.080 12.060 4.144 1.00 85.69 81 GLY A O 1
ATOM 624 N N . TRP A 1 82 ? -12.203 12.820 5.118 1.00 90.31 82 TRP A N 1
ATOM 625 C CA . TRP A 1 82 ? -11.366 11.667 4.840 1.00 90.31 82 TRP A CA 1
ATOM 626 C C . TRP A 1 82 ? -11.420 10.700 6.011 1.00 90.31 82 TRP A C 1
ATOM 628 O O . TRP A 1 82 ? -11.453 11.112 7.167 1.00 90.31 82 TRP A O 1
ATOM 638 N N . ILE A 1 83 ? -11.401 9.405 5.705 1.00 94.25 83 ILE A N 1
ATOM 639 C CA . ILE A 1 83 ? -11.200 8.346 6.691 1.00 94.25 83 ILE A CA 1
ATOM 640 C C . ILE A 1 83 ? -9.780 7.832 6.489 1.00 94.25 83 ILE A C 1
ATOM 642 O O . ILE A 1 83 ? -9.378 7.560 5.358 1.00 94.25 83 ILE A O 1
ATOM 646 N N . SER A 1 84 ? -9.013 7.691 7.561 1.00 95.38 84 SER A N 1
ATOM 647 C CA . SER A 1 84 ? -7.659 7.146 7.503 1.00 95.38 84 SER A CA 1
ATOM 648 C C . SER A 1 84 ? -7.373 6.202 8.661 1.00 95.38 84 SER A C 1
ATOM 650 O O . SER A 1 84 ? -8.032 6.237 9.702 1.00 95.38 84 SER A O 1
ATOM 652 N N . LEU A 1 85 ? -6.386 5.330 8.463 1.00 95.00 85 LEU A N 1
ATOM 653 C CA . LEU A 1 85 ? -5.742 4.637 9.577 1.00 95.00 85 LEU A CA 1
ATOM 654 C C . LEU A 1 85 ? -5.076 5.651 10.506 1.00 95.00 85 LEU A C 1
ATOM 656 O O . LEU A 1 85 ? -4.721 6.742 10.065 1.00 95.00 85 LEU A O 1
ATOM 660 N N . GLN A 1 86 ? -4.859 5.269 11.766 1.00 92.50 86 GLN A N 1
ATOM 661 C CA . GLN A 1 86 ? -4.214 6.139 12.744 1.00 92.50 86 GLN A CA 1
ATOM 662 C C . GLN A 1 86 ? -2.832 6.599 12.230 1.00 92.50 86 GLN A C 1
ATOM 664 O O . GLN A 1 86 ? -1.928 5.762 12.094 1.00 92.50 86 GLN A O 1
ATOM 669 N N . PRO A 1 87 ? -2.647 7.904 11.952 1.00 88.50 87 PRO A N 1
ATOM 670 C CA . PRO A 1 87 ? -1.369 8.433 11.504 1.00 88.50 87 PRO A CA 1
ATOM 671 C C . PRO A 1 87 ? -0.373 8.498 12.667 1.00 88.50 87 PRO A C 1
ATOM 673 O O . PRO A 1 87 ? -0.726 8.293 13.832 1.00 88.50 87 PRO A O 1
ATOM 676 N N . ASP A 1 88 ? 0.887 8.779 12.336 1.00 86.00 88 ASP A N 1
ATOM 677 C CA . ASP A 1 88 ? 1.990 9.017 13.282 1.00 86.00 88 ASP A CA 1
ATOM 678 C C . ASP A 1 88 ? 2.318 7.866 14.247 1.00 86.00 88 ASP A C 1
ATOM 680 O O . ASP A 1 88 ? 3.116 8.019 15.177 1.00 86.00 88 ASP A O 1
ATOM 684 N N . LEU A 1 89 ? 1.775 6.673 14.003 1.00 89.69 89 LEU A N 1
ATOM 685 C CA . LEU A 1 89 ? 2.235 5.459 14.662 1.00 89.69 89 LEU A CA 1
ATOM 686 C C . LEU A 1 89 ? 3.594 5.018 14.086 1.00 89.69 89 LEU A C 1
ATOM 688 O O . LEU A 1 89 ? 3.824 5.124 12.878 1.00 89.69 89 LEU A O 1
ATOM 692 N N . PRO A 1 90 ? 4.500 4.451 14.909 1.00 90.25 90 PRO A N 1
ATOM 693 C CA . PRO A 1 90 ? 5.756 3.884 14.407 1.00 90.25 90 PRO A CA 1
ATOM 694 C C . PRO A 1 90 ? 5.518 2.727 13.419 1.00 90.25 90 PRO A C 1
ATOM 696 O O . PRO A 1 90 ? 6.318 2.489 12.510 1.00 90.25 90 PRO A O 1
ATOM 699 N N . GLU A 1 91 ? 4.402 2.019 13.582 1.00 93.12 91 GLU A N 1
ATOM 700 C CA . GLU A 1 91 ? 3.923 0.970 12.695 1.00 93.12 91 GLU A CA 1
ATOM 701 C C . GLU A 1 91 ? 2.393 0.953 12.649 1.00 93.12 91 GLU A C 1
ATOM 703 O O . GLU A 1 91 ? 1.722 1.340 13.602 1.00 93.12 91 GLU A O 1
ATOM 708 N N . CYS A 1 92 ? 1.848 0.500 11.523 1.00 94.50 92 CYS A N 1
ATOM 709 C CA . CYS A 1 92 ? 0.424 0.307 11.308 1.00 94.50 92 CYS A CA 1
ATOM 710 C C . CYS A 1 92 ? -0.164 -0.559 12.426 1.00 94.50 92 CYS A C 1
ATOM 712 O O . CYS A 1 92 ? 0.365 -1.630 12.727 1.00 94.50 92 CYS A O 1
ATOM 714 N N . GLN A 1 93 ? -1.315 -0.143 12.954 1.00 94.75 93 GLN A N 1
ATOM 715 C CA . GLN A 1 93 ? -2.064 -0.844 14.003 1.00 94.75 93 GLN A CA 1
ATOM 716 C C . GLN A 1 93 ? -2.415 -2.313 13.681 1.00 94.75 93 GLN A C 1
ATOM 718 O O . GLN A 1 93 ? -2.762 -3.072 14.580 1.00 94.75 93 GLN A O 1
ATOM 723 N N . PHE A 1 94 ? -2.314 -2.734 12.413 1.00 96.62 94 PHE A N 1
ATOM 724 C CA . PHE A 1 94 ? -2.552 -4.114 11.975 1.00 96.62 94 PHE A CA 1
ATOM 725 C C . PHE A 1 94 ? -1.274 -4.922 11.714 1.00 96.62 94 PHE A C 1
ATOM 727 O O . PHE A 1 94 ? -1.361 -6.041 11.204 1.00 96.62 94 PHE A O 1
ATOM 734 N N . LEU A 1 95 ? -0.084 -4.387 11.997 1.00 96.81 95 LEU A N 1
ATOM 735 C CA . LEU A 1 95 ? 1.153 -5.163 11.925 1.00 96.81 95 LEU A CA 1
ATOM 736 C C . LEU A 1 95 ? 1.223 -6.114 13.126 1.00 96.81 95 LEU A C 1
ATOM 738 O O . LEU A 1 95 ? 1.207 -5.699 14.279 1.00 96.81 95 LEU A O 1
ATOM 742 N N . THR A 1 96 ? 1.294 -7.412 12.857 1.00 96.62 96 THR A N 1
ATOM 743 C CA . THR A 1 96 ? 1.363 -8.447 13.889 1.00 96.62 96 THR A CA 1
ATOM 744 C C . THR A 1 96 ? 2.780 -8.589 14.449 1.00 96.62 96 THR A C 1
ATOM 746 O O . THR A 1 96 ? 3.772 -8.216 13.815 1.00 96.62 96 THR A O 1
ATOM 749 N N . ALA A 1 97 ? 2.898 -9.234 15.613 1.00 95.44 97 ALA A N 1
ATOM 750 C CA . ALA A 1 97 ? 4.187 -9.517 16.249 1.00 95.44 97 ALA A CA 1
ATOM 751 C C . ALA A 1 97 ? 5.138 -10.366 15.375 1.00 95.44 97 ALA A C 1
ATOM 753 O O . ALA A 1 97 ? 6.356 -10.232 15.481 1.00 95.44 97 ALA A O 1
ATOM 754 N N . ASP A 1 98 ? 4.609 -11.207 14.476 1.00 95.75 98 ASP A N 1
ATOM 755 C CA . ASP A 1 98 ? 5.397 -11.971 13.495 1.00 95.75 98 ASP A CA 1
ATOM 756 C C . ASP A 1 98 ? 5.711 -11.182 12.208 1.00 95.75 98 ASP A C 1
ATOM 758 O O . ASP A 1 98 ? 6.165 -11.763 11.222 1.00 95.75 98 ASP A O 1
ATOM 762 N N . ARG A 1 99 ? 5.526 -9.852 12.234 1.00 94.56 99 ARG A N 1
ATOM 763 C CA . ARG A 1 99 ? 5.853 -8.894 11.163 1.00 94.56 99 ARG A CA 1
ATOM 764 C C . ARG A 1 99 ? 5.008 -9.062 9.897 1.00 94.56 99 ARG A C 1
ATOM 766 O O . ARG A 1 99 ? 5.447 -8.674 8.813 1.00 94.56 99 ARG A O 1
ATOM 773 N N . LYS A 1 100 ? 3.789 -9.590 10.022 1.00 95.56 100 LYS A N 1
ATOM 774 C CA . LYS A 1 100 ? 2.834 -9.738 8.917 1.00 95.56 100 LYS A CA 1
ATOM 775 C C . LYS A 1 100 ? 1.674 -8.758 9.053 1.00 95.56 100 LYS A C 1
ATOM 777 O O . LYS A 1 100 ? 1.359 -8.265 10.125 1.00 95.56 100 LYS A O 1
ATOM 782 N N . CYS A 1 101 ? 1.020 -8.455 7.940 1.00 96.62 101 CYS A N 1
ATOM 783 C CA . CYS A 1 101 ? -0.196 -7.649 7.976 1.00 96.62 101 CYS A CA 1
ATOM 784 C C . CYS A 1 101 ? -1.371 -8.529 8.429 1.00 96.62 101 CYS A C 1
ATOM 786 O O . CYS A 1 101 ? -1.709 -9.493 7.743 1.00 96.62 101 CYS A O 1
ATOM 788 N N . GLY A 1 102 ? -2.004 -8.194 9.553 1.00 97.25 102 GLY A N 1
ATOM 789 C CA . GLY A 1 102 ? -3.161 -8.916 10.096 1.00 97.25 102 GLY A CA 1
ATOM 790 C C . GLY A 1 102 ? -4.415 -8.819 9.220 1.00 97.25 102 GLY A C 1
ATOM 791 O O . GLY A 1 102 ? -5.252 -9.717 9.234 1.00 97.25 102 GLY A O 1
ATOM 792 N N . ILE A 1 103 ? -4.497 -7.779 8.386 1.00 97.62 103 ILE A N 1
ATOM 793 C CA . ILE A 1 103 ? -5.596 -7.543 7.438 1.00 97.62 103 ILE A CA 1
ATOM 79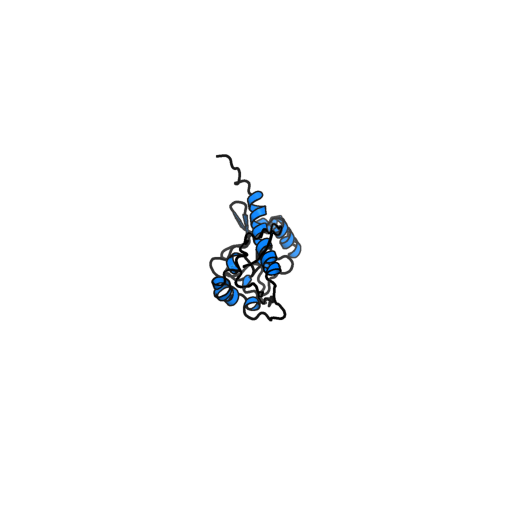4 C C . ILE A 1 103 ? -5.185 -7.810 5.980 1.00 97.62 103 ILE A C 1
ATOM 796 O O . ILE A 1 103 ? -5.772 -7.260 5.054 1.00 97.62 103 ILE A O 1
ATOM 800 N N . TYR A 1 104 ? -4.154 -8.637 5.738 1.00 96.62 104 TYR A N 1
ATOM 801 C CA . TYR A 1 104 ? -3.584 -8.848 4.394 1.00 96.62 104 TYR A CA 1
ATOM 802 C C . TYR A 1 104 ? -4.616 -9.139 3.274 1.00 96.62 104 TYR A C 1
ATOM 804 O O . TYR A 1 104 ? -4.446 -8.580 2.181 1.00 96.62 104 TYR A O 1
ATOM 812 N N . PRO A 1 105 ? -5.663 -9.970 3.497 1.00 97.50 105 PRO A N 1
ATOM 813 C CA . PRO A 1 105 ? -6.680 -10.274 2.481 1.00 97.50 105 PRO A CA 1
ATOM 814 C C . PRO A 1 105 ? -7.585 -9.089 2.127 1.00 97.50 105 PRO A C 1
ATOM 816 O O . PRO A 1 105 ? -8.016 -8.971 0.983 1.00 97.50 105 PRO A O 1
ATOM 819 N N . VAL A 1 106 ? -7.827 -8.196 3.089 1.00 98.00 106 VAL A N 1
ATOM 820 C CA . VAL A 1 106 ? -8.726 -7.036 2.970 1.00 98.00 106 VAL A CA 1
ATOM 821 C C . VAL A 1 106 ? -7.956 -5.716 2.990 1.00 98.00 106 VAL A C 1
ATOM 823 O O . VAL A 1 106 ? -8.480 -4.677 3.375 1.00 98.00 106 VAL A O 1
ATOM 826 N N . ARG A 1 107 ? -6.686 -5.745 2.565 1.00 97.06 107 ARG A N 1
ATOM 827 C CA . ARG A 1 107 ? -5.855 -4.539 2.492 1.00 97.06 107 ARG A CA 1
ATOM 828 C C . ARG A 1 107 ? -6.548 -3.457 1.662 1.00 97.06 107 ARG A C 1
ATOM 830 O O . ARG A 1 107 ? -6.989 -3.797 0.548 1.00 97.06 107 ARG A O 1
ATOM 837 N N . PRO A 1 108 ? -6.524 -2.200 2.144 1.00 96.31 108 PRO A N 1
ATOM 838 C CA . PRO A 1 108 ? -6.942 -1.047 1.364 1.00 96.31 108 PRO A CA 1
ATOM 839 C C . PRO A 1 108 ? -6.207 -0.976 0.030 1.00 96.31 108 PRO A C 1
ATOM 841 O O . PRO A 1 108 ? -5.093 -1.505 -0.094 1.00 96.31 108 PRO A O 1
ATOM 844 N N . V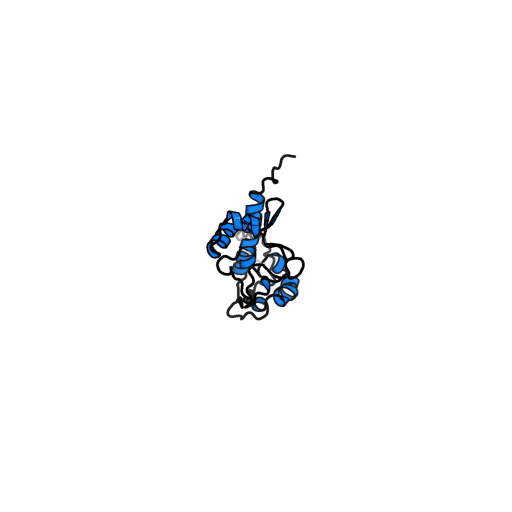AL A 1 109 ? -6.793 -0.297 -0.951 1.00 96.19 109 VAL A N 1
ATOM 845 C CA . VAL A 1 109 ? -6.233 -0.130 -2.295 1.00 96.19 109 VAL A CA 1
ATOM 846 C C . VAL A 1 109 ? -4.808 0.398 -2.211 1.00 96.19 109 VAL A C 1
ATOM 848 O O . VAL A 1 109 ? -3.914 -0.263 -2.731 1.00 96.19 109 VAL A O 1
ATOM 851 N N . GLN A 1 110 ? -4.560 1.461 -1.441 1.00 94.88 110 GLN A N 1
ATOM 852 C CA . GLN A 1 110 ? -3.213 2.013 -1.246 1.00 94.88 110 GLN A CA 1
ATOM 853 C C . GLN A 1 110 ? -2.217 0.949 -0.750 1.00 94.88 110 GLN A C 1
ATOM 855 O O . GLN A 1 110 ? -1.138 0.764 -1.313 1.00 94.88 110 GLN A O 1
ATOM 860 N N . CYS A 1 111 ? -2.591 0.154 0.257 1.00 95.31 111 CYS A N 1
ATOM 861 C CA . CYS A 1 111 ? -1.740 -0.921 0.778 1.00 95.31 111 CYS A CA 1
ATOM 862 C C . CYS A 1 111 ? -1.559 -2.096 -0.200 1.00 95.31 111 CYS A C 1
ATOM 864 O O . CYS A 1 111 ? -0.590 -2.857 -0.089 1.00 95.31 111 CYS A O 1
ATOM 866 N N . ARG A 1 112 ? -2.515 -2.316 -1.107 1.00 95.38 112 ARG A N 1
ATOM 867 C CA . ARG A 1 112 ? -2.496 -3.400 -2.097 1.00 95.38 112 ARG A CA 1
ATOM 868 C C . ARG A 1 112 ? -1.670 -3.039 -3.325 1.00 95.38 112 ARG A C 1
ATOM 870 O O . ARG A 1 112 ? -1.045 -3.933 -3.894 1.00 95.38 112 ARG A O 1
ATOM 877 N N . THR A 1 113 ? -1.672 -1.768 -3.709 1.00 95.62 113 THR A N 1
ATOM 878 C CA . THR A 1 113 ? -0.969 -1.249 -4.884 1.00 95.62 113 THR A CA 1
ATOM 879 C C . THR A 1 113 ? 0.488 -0.901 -4.599 1.00 95.62 113 THR A C 1
ATOM 881 O O . THR A 1 113 ? 1.280 -0.831 -5.537 1.00 95.62 113 THR A O 1
ATOM 884 N N . TRP A 1 114 ? 0.893 -0.787 -3.326 1.00 95.00 114 TRP A N 1
ATOM 885 C CA . TRP A 1 114 ? 2.308 -0.697 -2.961 1.00 95.00 114 TRP A CA 1
ATOM 886 C C . TRP A 1 114 ? 3.113 -1.874 -3.557 1.00 95.00 114 TRP A C 1
ATOM 888 O O . TRP A 1 114 ? 2.723 -3.034 -3.374 1.00 95.00 114 TRP A O 1
ATOM 898 N N . PRO A 1 115 ? 4.268 -1.632 -4.207 1.00 95.06 115 PRO A N 1
ATOM 899 C CA . PRO A 1 115 ? 4.999 -0.364 -4.283 1.00 95.06 115 PRO A CA 1
ATOM 900 C C . PRO A 1 115 ? 4.758 0.461 -5.557 1.00 95.06 115 PRO A C 1
ATOM 902 O O . PRO A 1 115 ? 5.478 1.426 -5.783 1.00 95.06 115 PRO A O 1
ATOM 905 N N . PHE A 1 116 ? 3.794 0.109 -6.401 1.00 96.69 116 PHE A N 1
ATOM 906 C CA . PHE A 1 116 ? 3.603 0.709 -7.725 1.00 96.69 116 PHE A CA 1
ATOM 907 C C . PHE A 1 116 ? 2.707 1.958 -7.720 1.00 96.69 116 PHE A C 1
ATOM 909 O O . PHE A 1 116 ? 1.963 2.171 -8.666 1.00 96.69 116 PHE A O 1
ATOM 916 N N . TRP A 1 117 ? 2.741 2.776 -6.668 1.00 94.81 117 TRP A N 1
ATOM 917 C CA . TRP A 1 117 ? 2.089 4.092 -6.694 1.00 94.81 117 TRP A CA 1
ATOM 918 C C . TRP A 1 117 ? 2.752 4.989 -7.742 1.00 94.81 117 TRP A C 1
ATOM 920 O O . TRP A 1 117 ? 3.960 4.872 -7.945 1.00 94.81 117 TRP A O 1
ATOM 930 N N . GLU A 1 118 ? 2.014 5.905 -8.372 1.00 94.19 118 GLU A N 1
ATOM 931 C CA . GLU A 1 118 ? 2.556 6.733 -9.463 1.00 94.19 118 GLU A CA 1
ATOM 932 C C . GLU A 1 118 ? 3.816 7.504 -9.023 1.00 94.19 118 GLU A C 1
ATOM 934 O O . GLU A 1 118 ? 4.849 7.466 -9.693 1.00 94.19 118 GLU A O 1
ATOM 939 N N . ILE A 1 119 ? 3.798 8.080 -7.815 1.00 92.19 119 ILE A N 1
ATOM 940 C CA . ILE A 1 119 ? 4.952 8.779 -7.224 1.00 92.19 119 ILE A CA 1
ATOM 941 C C . ILE A 1 119 ? 6.190 7.882 -7.039 1.00 92.19 119 ILE A C 1
ATOM 943 O O . ILE A 1 119 ? 7.331 8.339 -7.149 1.00 92.19 119 ILE A O 1
ATOM 947 N N . ASN A 1 120 ? 5.984 6.584 -6.815 1.00 94.75 120 ASN A N 1
ATOM 948 C CA . ASN A 1 120 ? 7.059 5.609 -6.653 1.00 94.75 120 ASN A CA 1
ATOM 949 C C . ASN A 1 120 ? 7.679 5.192 -7.990 1.00 94.75 120 ASN A C 1
ATOM 951 O O . ASN A 1 120 ? 8.790 4.660 -8.000 1.00 94.75 120 ASN A O 1
ATOM 955 N N . LEU A 1 121 ? 6.982 5.411 -9.109 1.00 95.94 121 LEU A N 1
ATOM 956 C CA . LEU A 1 121 ? 7.439 5.044 -10.449 1.00 95.94 121 LEU A CA 1
ATOM 957 C C . LEU A 1 121 ? 8.418 6.056 -11.049 1.00 95.94 121 LEU A C 1
ATOM 959 O O . LEU A 1 121 ? 8.912 5.840 -12.154 1.00 95.94 121 LEU A O 1
ATOM 963 N N . VAL A 1 122 ? 8.782 7.112 -10.322 1.00 95.50 122 VAL A N 1
ATOM 964 C CA . VAL A 1 122 ? 9.958 7.929 -10.640 1.00 95.50 122 VAL A CA 1
ATOM 965 C C . VAL A 1 122 ? 11.223 7.099 -10.395 1.00 95.50 122 VAL A C 1
ATOM 967 O O . VAL A 1 122 ? 11.416 6.563 -9.305 1.00 95.50 122 VAL A O 1
ATOM 970 N N . GLU A 1 123 ? 12.119 6.999 -11.384 1.00 96.06 123 GLU A N 1
ATOM 971 C CA . GLU A 1 123 ? 13.272 6.079 -11.330 1.00 96.06 123 GLU A CA 1
ATOM 972 C C . GLU A 1 123 ? 14.133 6.258 -10.075 1.00 96.06 123 GLU A C 1
ATOM 974 O O . GLU A 1 123 ? 14.539 5.287 -9.430 1.00 96.06 123 GLU A O 1
ATOM 979 N N . THR A 1 124 ? 14.410 7.505 -9.698 1.00 96.00 124 THR A N 1
ATOM 980 C CA . THR A 1 124 ? 15.213 7.804 -8.511 1.00 96.00 124 THR A CA 1
ATOM 981 C C . THR A 1 124 ? 14.513 7.387 -7.223 1.00 96.00 124 THR A C 1
ATOM 983 O O . THR A 1 124 ? 15.176 6.837 -6.343 1.00 96.00 124 THR A O 1
ATOM 986 N N . THR A 1 125 ? 13.199 7.601 -7.133 1.00 94.69 125 THR A N 1
ATOM 987 C CA . THR A 1 125 ? 12.363 7.200 -5.993 1.00 94.69 125 THR A CA 1
ATOM 988 C C . THR A 1 125 ? 12.320 5.681 -5.885 1.00 94.69 125 THR A C 1
ATOM 990 O O . THR A 1 125 ? 12.636 5.130 -4.830 1.00 94.69 125 THR A O 1
ATOM 993 N N . TRP A 1 126 ? 12.066 4.980 -6.995 1.00 95.88 126 TRP A N 1
ATOM 994 C CA . TRP A 1 126 ? 12.067 3.518 -7.029 1.00 95.88 126 TRP A CA 1
ATOM 995 C C . TRP A 1 126 ? 13.400 2.935 -6.545 1.00 95.88 126 TRP A C 1
ATOM 997 O O . TRP A 1 126 ? 13.465 2.087 -5.650 1.00 95.88 126 TRP A O 1
ATOM 1007 N N . ARG A 1 127 ? 14.507 3.403 -7.133 1.00 95.25 127 ARG A N 1
ATOM 1008 C CA . ARG A 1 127 ? 15.836 2.846 -6.858 1.00 95.25 127 ARG A CA 1
ATOM 1009 C C . ARG A 1 127 ? 16.324 3.131 -5.440 1.00 95.25 127 ARG A C 1
ATOM 1011 O O . ARG A 1 127 ? 17.058 2.302 -4.906 1.00 95.25 127 ARG A O 1
ATOM 1018 N N . LYS A 1 128 ? 15.965 4.276 -4.853 1.00 94.19 128 LYS A N 1
ATOM 1019 C CA . LYS A 1 128 ? 16.457 4.693 -3.531 1.00 94.19 128 LYS A CA 1
ATOM 1020 C C . LYS A 1 128 ? 15.488 4.344 -2.409 1.00 94.19 128 LYS A C 1
ATOM 1022 O O . LYS A 1 128 ? 15.874 3.660 -1.468 1.00 94.19 128 LYS A O 1
ATOM 1027 N N . GLU A 1 129 ? 14.251 4.809 -2.509 1.00 93.75 129 GLU A N 1
ATOM 1028 C CA . GLU A 1 129 ? 13.275 4.748 -1.421 1.00 93.75 129 GLU A CA 1
ATOM 1029 C C . GLU A 1 129 ? 12.550 3.406 -1.439 1.00 93.75 129 GLU A C 1
ATOM 1031 O O . GLU A 1 129 ? 12.651 2.626 -0.490 1.00 93.75 129 GLU A O 1
ATOM 1036 N N . VAL A 1 130 ? 11.918 3.069 -2.566 1.00 94.62 130 VAL A N 1
ATOM 1037 C CA . VAL A 1 130 ? 11.126 1.838 -2.695 1.00 94.62 130 VAL A CA 1
ATOM 1038 C C . VAL A 1 130 ? 11.990 0.601 -2.464 1.00 94.62 130 VAL A C 1
ATOM 1040 O O . VAL A 1 130 ? 11.648 -0.231 -1.628 1.00 94.62 130 VAL A O 1
ATOM 1043 N N . ASN A 1 131 ? 13.141 0.489 -3.133 1.00 95.38 131 ASN A N 1
ATOM 1044 C CA . ASN A 1 131 ? 14.067 -0.636 -2.944 1.00 95.38 131 ASN A CA 1
ATOM 1045 C C . ASN A 1 131 ? 14.738 -0.661 -1.559 1.00 95.38 131 ASN A C 1
ATOM 1047 O O . ASN A 1 131 ? 15.161 -1.728 -1.094 1.00 95.38 131 ASN A O 1
ATOM 1051 N N . GLY A 1 132 ? 14.840 0.494 -0.896 1.00 94.00 132 GLY A N 1
ATOM 1052 C CA . GLY A 1 132 ? 15.290 0.585 0.491 1.00 94.00 132 GLY A CA 1
ATOM 1053 C C . GLY A 1 132 ? 14.280 -0.036 1.460 1.00 94.00 132 GLY A C 1
ATOM 1054 O O . GLY A 1 132 ? 14.666 -0.753 2.384 1.00 94.00 132 GLY A O 1
ATOM 1055 N N . ILE A 1 133 ? 12.986 0.165 1.203 1.00 94.12 133 ILE A N 1
ATOM 1056 C CA . ILE A 1 133 ? 11.884 -0.306 2.051 1.00 94.12 133 ILE A CA 1
ATOM 1057 C C . ILE A 1 133 ? 11.490 -1.749 1.705 1.00 94.12 133 ILE A C 1
ATOM 1059 O O . ILE A 1 133 ? 11.338 -2.598 2.589 1.00 94.12 133 ILE A O 1
ATOM 1063 N N . CYS A 1 134 ? 11.305 -2.055 0.422 1.00 95.00 134 CYS A N 1
ATOM 1064 C CA . CYS A 1 134 ? 10.703 -3.290 -0.055 1.00 95.00 134 CYS A CA 1
ATOM 1065 C C . CYS A 1 134 ? 11.760 -4.263 -0.616 1.00 95.00 134 CYS A C 1
ATOM 1067 O O . CYS A 1 134 ? 12.228 -4.095 -1.741 1.00 95.00 134 CYS A O 1
ATOM 1069 N N . PRO A 1 135 ? 12.100 -5.355 0.096 1.00 94.69 135 PRO A N 1
ATOM 1070 C CA . PRO A 1 135 ? 12.963 -6.396 -0.470 1.00 94.69 135 PRO A CA 1
ATOM 1071 C C . PRO A 1 135 ? 12.352 -7.049 -1.719 1.00 94.69 135 PRO A C 1
ATOM 1073 O O . PRO A 1 135 ? 13.084 -7.506 -2.583 1.00 94.69 135 PRO A O 1
ATOM 1076 N N . GLY A 1 136 ? 11.021 -7.062 -1.843 1.00 94.88 136 GLY A N 1
ATOM 1077 C CA . GLY A 1 136 ? 10.331 -7.632 -3.000 1.00 94.88 136 GLY A CA 1
ATOM 1078 C C . GLY A 1 136 ? 10.557 -6.878 -4.309 1.00 94.88 136 GLY A C 1
ATOM 1079 O O . GLY A 1 136 ? 10.570 -7.515 -5.356 1.00 94.88 136 GLY A O 1
ATOM 1080 N N . SER A 1 137 ? 10.747 -5.554 -4.260 1.00 94.50 137 SER A N 1
ATOM 1081 C CA . SER A 1 137 ? 11.071 -4.733 -5.438 1.00 94.50 137 SER A CA 1
ATOM 1082 C C . SER A 1 137 ? 12.571 -4.697 -5.733 1.00 94.50 137 SER A C 1
ATOM 1084 O O . SER A 1 137 ? 12.976 -4.577 -6.886 1.00 94.50 137 SER A O 1
ATOM 1086 N N . ARG A 1 138 ? 13.404 -4.806 -4.689 1.00 92.88 138 ARG A N 1
ATOM 1087 C CA . ARG A 1 138 ? 14.866 -4.800 -4.810 1.00 92.88 138 ARG A CA 1
ATOM 1088 C C . ARG A 1 138 ? 15.411 -6.136 -5.307 1.00 92.88 138 ARG A C 1
ATOM 1090 O O . ARG A 1 138 ? 16.237 -6.159 -6.211 1.00 92.88 138 ARG A O 1
ATOM 1097 N N . ASP A 1 139 ? 14.947 -7.227 -4.701 1.00 88.50 139 ASP A N 1
ATOM 1098 C CA . ASP A 1 139 ? 15.467 -8.585 -4.893 1.00 88.50 139 ASP A CA 1
ATOM 1099 C C . ASP A 1 139 ? 14.469 -9.473 -5.663 1.00 88.50 139 ASP A C 1
ATOM 1101 O O . ASP A 1 139 ? 14.580 -10.703 -5.663 1.00 88.50 139 ASP A O 1
ATOM 1105 N N . GLY A 1 140 ? 13.458 -8.860 -6.291 1.00 78.69 140 GLY A N 1
ATOM 1106 C CA . GLY A 1 140 ? 12.458 -9.558 -7.091 1.00 78.69 140 GLY A CA 1
ATOM 1107 C C . GLY A 1 140 ? 13.108 -10.366 -8.216 1.00 78.69 140 GLY A C 1
ATOM 1108 O O . GLY A 1 140 ? 14.071 -9.936 -8.855 1.00 78.69 140 GLY A O 1
ATOM 1109 N N . LYS A 1 141 ? 12.577 -11.561 -8.478 1.00 79.81 141 LYS A N 1
ATOM 1110 C CA . LYS A 1 141 ? 13.087 -12.419 -9.550 1.00 79.81 141 LYS A CA 1
ATOM 1111 C C . LYS A 1 141 ? 12.575 -11.931 -10.899 1.00 79.81 141 LYS A C 1
ATOM 1113 O O . LYS A 1 141 ? 11.440 -11.486 -11.009 1.00 79.81 141 LYS A O 1
ATOM 1118 N N . VAL A 1 142 ? 13.362 -12.141 -11.952 1.00 75.38 142 VAL A N 1
ATOM 1119 C CA . VAL A 1 142 ? 12.914 -11.919 -13.342 1.00 75.38 142 VAL A CA 1
ATOM 1120 C C . VAL A 1 142 ? 11.711 -12.808 -13.701 1.00 75.38 142 VAL A C 1
ATOM 1122 O O . VAL A 1 142 ? 10.914 -12.444 -14.554 1.00 75.38 142 VAL A O 1
ATOM 1125 N N . SER A 1 143 ? 11.525 -13.951 -13.029 1.00 78.00 143 SER A N 1
ATOM 1126 C CA . SER A 1 143 ? 10.312 -14.775 -13.176 1.00 78.00 143 SER A CA 1
ATOM 1127 C C . SER A 1 143 ? 9.040 -14.086 -12.677 1.00 78.00 143 SER A C 1
ATOM 1129 O O . SER A 1 143 ? 7.948 -14.453 -13.098 1.00 78.00 143 SER A O 1
ATOM 1131 N N . ASP A 1 144 ? 9.190 -13.091 -11.803 1.00 86.81 144 ASP A N 1
ATOM 1132 C CA . ASP A 1 144 ? 8.113 -12.358 -11.142 1.00 86.81 144 ASP A CA 1
ATOM 1133 C C . ASP A 1 144 ? 8.074 -10.920 -11.696 1.00 86.81 144 ASP A C 1
ATOM 1135 O O . ASP A 1 144 ? 7.869 -9.941 -10.980 1.00 86.81 144 ASP A O 1
ATOM 1139 N N . LEU A 1 145 ? 8.360 -10.783 -12.994 1.00 92.75 145 LEU A N 1
ATOM 1140 C CA . LEU A 1 145 ? 8.382 -9.510 -13.698 1.00 92.75 145 LEU A CA 1
ATOM 1141 C C . LEU A 1 145 ? 6.958 -8.999 -13.916 1.00 92.75 145 LEU A C 1
ATOM 1143 O O . LEU A 1 145 ? 6.109 -9.674 -14.503 1.00 92.75 145 LEU A O 1
ATOM 1147 N N . HIS A 1 146 ? 6.706 -7.774 -13.475 1.00 95.19 146 HIS A N 1
ATOM 1148 C CA . HIS A 1 146 ? 5.488 -7.051 -13.794 1.00 95.19 146 HIS A CA 1
ATOM 1149 C C . HIS A 1 146 ? 5.717 -6.253 -15.088 1.00 95.19 146 HIS A C 1
ATOM 1151 O O . HIS A 1 146 ? 6.598 -5.390 -15.100 1.00 95.19 146 HIS A O 1
ATOM 1157 N N . PRO A 1 147 ? 4.968 -6.519 -16.178 1.00 95.88 147 PRO A N 1
ATOM 1158 C CA . PRO A 1 147 ? 5.100 -5.754 -17.418 1.00 95.88 147 PRO A CA 1
ATOM 1159 C C . PRO A 1 147 ? 4.568 -4.317 -17.250 1.00 95.88 147 PRO A C 1
ATOM 1161 O O . PRO A 1 147 ? 3.747 -4.086 -16.355 1.00 95.88 147 PRO A O 1
ATOM 1164 N N . PRO A 1 148 ? 4.967 -3.367 -18.118 1.00 95.94 148 PRO A N 1
ATOM 1165 C CA . PRO A 1 148 ? 4.575 -1.956 -18.013 1.00 95.94 148 PRO A CA 1
ATOM 1166 C C . PRO A 1 148 ? 3.065 -1.741 -17.893 1.00 95.94 148 PRO A C 1
ATOM 1168 O O . PRO A 1 148 ? 2.624 -1.016 -17.006 1.00 95.94 148 PRO A O 1
ATOM 1171 N N . ASP A 1 149 ? 2.265 -2.436 -18.706 1.00 95.44 149 ASP A N 1
ATOM 1172 C CA . ASP A 1 149 ? 0.802 -2.314 -18.672 1.00 95.44 149 ASP A CA 1
ATOM 1173 C C . ASP A 1 149 ? 0.218 -2.751 -17.325 1.00 95.44 149 ASP A C 1
ATOM 1175 O O . ASP A 1 149 ? -0.701 -2.124 -16.803 1.00 95.44 149 ASP A O 1
ATOM 1179 N N . ARG A 1 150 ? 0.786 -3.795 -16.709 1.00 95.38 150 ARG A N 1
ATOM 1180 C CA . ARG A 1 150 ? 0.369 -4.243 -15.376 1.00 95.38 150 ARG A CA 1
ATOM 1181 C C . ARG A 1 150 ? 0.772 -3.237 -14.303 1.00 95.38 150 ARG A C 1
ATOM 1183 O O . ARG A 1 150 ? -0.004 -3.000 -13.385 1.00 95.38 150 ARG A O 1
ATOM 1190 N N . ILE A 1 151 ? 1.975 -2.673 -14.394 1.00 96.38 151 ILE A N 1
ATOM 1191 C CA . ILE A 1 151 ? 2.442 -1.634 -13.466 1.00 96.38 151 ILE A CA 1
ATOM 1192 C C . ILE A 1 151 ? 1.497 -0.432 -13.528 1.00 96.38 151 ILE A C 1
ATOM 1194 O O . ILE A 1 151 ? 1.013 0.015 -12.494 1.00 96.38 151 ILE A O 1
ATOM 1198 N N . GLN A 1 152 ? 1.167 0.017 -14.737 1.00 95.25 152 GLN A N 1
ATOM 1199 C CA . GLN A 1 152 ? 0.248 1.127 -14.982 1.00 95.25 152 GLN A CA 1
ATOM 1200 C C . GLN A 1 152 ? -1.166 0.836 -14.473 1.00 95.25 152 GLN A C 1
ATOM 1202 O O . GLN A 1 152 ? -1.769 1.698 -13.849 1.00 95.25 152 GLN A O 1
ATOM 1207 N N . GLN A 1 153 ? -1.682 -0.384 -14.657 1.00 95.75 153 GLN A N 1
ATOM 1208 C CA . GLN A 1 153 ? -2.969 -0.789 -14.079 1.00 95.75 153 GLN A CA 1
ATOM 1209 C C . GLN A 1 153 ? -2.970 -0.711 -12.545 1.00 95.75 153 GLN A C 1
ATOM 1211 O O . GLN A 1 153 ? -3.951 -0.267 -11.955 1.00 95.75 153 GLN A O 1
ATOM 1216 N N . ILE A 1 154 ? -1.881 -1.133 -11.890 1.00 95.56 154 ILE A N 1
ATOM 1217 C CA . ILE A 1 154 ? -1.763 -1.074 -10.425 1.00 95.56 154 ILE A CA 1
ATOM 1218 C C . ILE A 1 154 ? -1.652 0.380 -9.943 1.00 95.56 154 ILE A C 1
ATOM 1220 O O . ILE A 1 154 ? -2.306 0.739 -8.965 1.00 95.56 154 ILE A O 1
ATOM 1224 N N . ALA A 1 155 ? -0.852 1.206 -10.623 1.00 94.94 155 ALA A N 1
ATOM 1225 C CA . ALA A 1 155 ? -0.706 2.626 -10.309 1.00 94.94 155 ALA A CA 1
ATOM 1226 C C . ALA A 1 155 ? -2.044 3.354 -10.450 1.00 94.94 155 ALA A C 1
ATOM 1228 O O . ALA A 1 155 ? -2.533 3.940 -9.484 1.00 94.94 155 ALA A O 1
ATOM 1229 N N . LYS A 1 156 ? -2.695 3.185 -11.608 1.00 93.56 156 LYS A N 1
ATOM 1230 C CA . LYS A 1 156 ? -3.999 3.769 -11.918 1.00 93.56 156 LYS A CA 1
ATOM 1231 C C . LYS A 1 156 ? -5.068 3.388 -10.898 1.00 93.56 156 LYS A C 1
ATOM 1233 O O . LYS A 1 156 ? -5.848 4.242 -10.518 1.00 93.56 156 LYS A O 1
ATOM 1238 N N . ALA A 1 157 ? -5.067 2.159 -10.378 1.00 92.62 157 ALA A N 1
ATOM 1239 C CA . ALA A 1 157 ? -6.017 1.773 -9.334 1.00 92.62 157 ALA A CA 1
ATOM 1240 C C . ALA A 1 157 ? -5.922 2.644 -8.065 1.00 92.62 157 ALA A C 1
ATOM 1242 O O . ALA A 1 157 ? -6.919 2.792 -7.369 1.00 92.62 157 ALA A O 1
ATOM 1243 N N . THR A 1 158 ? -4.749 3.207 -7.750 1.00 89.81 158 THR A N 1
ATOM 1244 C CA . THR A 1 158 ? -4.586 4.146 -6.623 1.00 89.81 158 THR A CA 1
ATOM 1245 C C . THR A 1 158 ? -5.073 5.544 -6.995 1.00 89.81 158 THR A C 1
ATOM 1247 O O . THR A 1 158 ? -5.756 6.170 -6.194 1.00 89.81 158 THR A O 1
ATOM 1250 N N . GLU A 1 159 ? -4.766 6.013 -8.205 1.00 91.50 159 GLU A N 1
ATOM 1251 C CA . GLU A 1 159 ? -5.189 7.337 -8.684 1.00 91.50 159 GLU A CA 1
ATOM 1252 C C . GLU A 1 159 ? -6.709 7.412 -8.866 1.00 91.50 159 GLU A C 1
ATOM 1254 O O . GLU A 1 159 ? -7.344 8.278 -8.274 1.00 91.50 159 GLU A O 1
ATOM 1259 N N . ASP A 1 160 ? -7.311 6.430 -9.545 1.00 91.06 160 ASP A N 1
ATOM 1260 C CA . ASP A 1 160 ? -8.770 6.291 -9.679 1.00 91.06 160 ASP A CA 1
ATOM 1261 C C . ASP A 1 160 ? -9.429 6.238 -8.297 1.00 91.06 160 ASP A C 1
ATOM 1263 O O . ASP A 1 160 ? -10.510 6.785 -8.073 1.00 91.06 160 ASP A O 1
ATOM 1267 N N . TRP A 1 161 ? -8.744 5.614 -7.327 1.00 91.88 161 TRP A N 1
ATOM 1268 C CA . TRP A 1 161 ? -9.251 5.549 -5.969 1.00 91.88 161 TRP A CA 1
ATOM 1269 C C . TRP A 1 161 ? -9.396 6.945 -5.336 1.00 91.88 161 TRP A C 1
ATOM 1271 O O . TRP A 1 161 ? -10.395 7.202 -4.655 1.00 91.88 161 TRP A O 1
ATOM 1281 N N . TYR A 1 162 ? -8.429 7.836 -5.574 1.00 85.62 162 TYR A N 1
ATOM 1282 C CA . TYR A 1 162 ? -8.462 9.223 -5.113 1.00 85.62 162 TYR A CA 1
ATOM 1283 C C . TYR A 1 162 ? -9.417 10.089 -5.943 1.00 85.62 162 TYR A C 1
ATOM 1285 O O . TYR A 1 162 ? -10.173 10.860 -5.354 1.00 85.62 162 TYR A O 1
ATOM 1293 N N . GLU A 1 163 ? -9.419 9.951 -7.271 1.00 86.25 163 GLU A N 1
ATOM 1294 C CA . GLU A 1 163 ? -10.274 10.722 -8.186 1.00 86.25 163 GLU A CA 1
ATOM 1295 C C . GLU A 1 163 ? -11.761 10.528 -7.869 1.00 86.25 163 GLU A C 1
ATOM 1297 O O . GLU A 1 163 ? -12.441 11.502 -7.544 1.00 86.25 163 GLU A O 1
ATOM 1302 N N . ASP A 1 164 ? -12.245 9.280 -7.823 1.00 84.12 164 ASP A N 1
ATOM 1303 C CA . ASP A 1 164 ? -13.640 8.979 -7.461 1.00 84.12 164 ASP A CA 1
ATOM 1304 C C . ASP A 1 164 ? -14.024 9.602 -6.105 1.00 84.12 164 ASP A C 1
ATOM 1306 O O . ASP A 1 164 ? -15.173 9.984 -5.870 1.00 84.12 164 ASP A O 1
ATOM 1310 N N . ARG A 1 165 ? -13.076 9.641 -5.156 1.00 78.62 165 ARG A N 1
ATOM 1311 C CA . ARG A 1 165 ? -13.331 10.160 -3.810 1.00 78.62 165 ARG A CA 1
ATOM 1312 C C . ARG A 1 165 ? -13.407 11.682 -3.810 1.00 78.62 165 ARG A C 1
ATOM 1314 O O . ARG A 1 165 ? -14.242 12.233 -3.095 1.00 78.62 165 ARG A O 1
ATOM 1321 N N . LEU A 1 166 ? -12.576 12.348 -4.608 1.00 78.56 166 LEU A N 1
ATOM 1322 C CA . LEU A 1 166 ? -12.639 13.793 -4.819 1.00 78.56 166 LEU A CA 1
ATOM 1323 C C . LEU A 1 166 ? -13.945 14.203 -5.510 1.00 78.56 166 LEU A C 1
ATOM 1325 O O . LEU A 1 166 ? -14.521 15.219 -5.135 1.00 78.56 166 LEU A O 1
ATOM 1329 N N . GLU A 1 167 ? -14.469 13.406 -6.442 1.00 77.81 167 GLU A N 1
ATOM 1330 C CA . GLU A 1 167 ? -15.785 13.658 -7.054 1.00 77.81 167 GLU A CA 1
ATOM 1331 C C . GLU A 1 167 ? -16.935 13.568 -6.039 1.00 77.81 167 GLU A C 1
ATOM 1333 O O . GLU A 1 167 ? -17.907 14.319 -6.107 1.00 77.81 167 GLU A O 1
ATOM 1338 N N . GLN A 1 168 ? -16.814 12.669 -5.061 1.00 69.25 168 GLN A N 1
ATOM 1339 C CA . GLN A 1 168 ? -17.783 12.507 -3.974 1.00 69.25 168 GLN A CA 1
ATOM 1340 C C . GLN A 1 168 ? -17.599 13.536 -2.846 1.00 69.25 168 GLN A C 1
ATOM 1342 O O . GLN A 1 168 ? -18.410 13.580 -1.917 1.00 69.25 168 GLN A O 1
ATOM 1347 N N . TRP A 1 169 ? -16.542 14.355 -2.895 1.00 64.06 169 TRP A N 1
ATOM 1348 C CA . TRP A 1 169 ? -16.227 15.335 -1.864 1.00 64.06 169 TRP A CA 1
ATOM 1349 C C . TRP A 1 169 ? -17.215 16.514 -1.907 1.00 64.06 169 TRP A C 1
ATOM 1351 O O . TRP A 1 169 ? -17.195 17.288 -2.868 1.00 64.06 169 TRP A O 1
ATOM 1361 N N . PRO A 1 170 ? -18.031 16.750 -0.860 1.00 54.31 170 PRO A N 1
ATOM 1362 C CA . PRO A 1 170 ? -19.048 17.806 -0.868 1.00 54.31 170 PRO A CA 1
ATOM 1363 C C . PRO A 1 170 ? -18.471 19.232 -0.876 1.00 54.31 170 PRO A C 1
ATOM 1365 O O . PRO A 1 170 ? -19.215 20.186 -1.078 1.00 54.31 170 PRO A O 1
ATOM 1368 N N . GLY A 1 171 ? -17.159 19.404 -0.680 1.00 57.12 171 GLY A N 1
ATOM 1369 C CA . GLY A 1 171 ? -16.476 20.695 -0.820 1.00 57.12 171 GLY A CA 1
ATOM 1370 C C . GLY A 1 171 ? -16.090 21.066 -2.258 1.00 57.12 171 GLY A C 1
ATOM 1371 O O . GLY A 1 171 ? -15.442 22.089 -2.450 1.00 57.12 171 GLY A O 1
ATOM 1372 N N . THR A 1 172 ? -16.450 20.259 -3.264 1.00 47.16 172 THR A N 1
ATOM 1373 C CA . THR A 1 172 ? -16.213 20.561 -4.690 1.00 47.16 172 THR A CA 1
ATOM 1374 C C . THR A 1 172 ? -17.324 21.378 -5.347 1.00 47.16 172 THR A C 1
ATOM 1376 O O . THR A 1 172 ? -17.280 21.563 -6.565 1.00 47.16 172 THR A O 1
ATOM 1379 N N . SER A 1 173 ? -18.282 21.927 -4.584 1.00 45.41 173 SER A N 1
ATOM 1380 C CA . SER A 1 173 ? -19.224 22.923 -5.103 1.00 45.41 173 SER A CA 1
ATOM 1381 C C . SER A 1 173 ? -18.446 24.090 -5.719 1.00 45.41 173 SER A C 1
ATOM 1383 O O . SER A 1 173 ? -17.992 25.001 -5.026 1.00 45.41 173 SE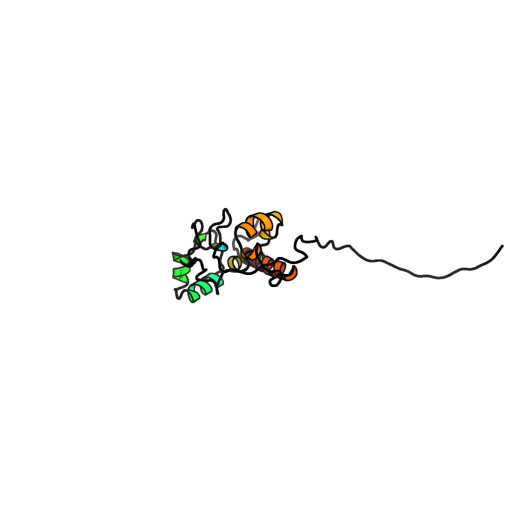R A O 1
ATOM 1385 N N . HIS A 1 174 ? -18.282 24.028 -7.041 1.00 43.94 174 HIS A N 1
ATOM 1386 C CA . HIS A 1 174 ? -17.955 25.136 -7.921 1.00 43.94 174 HIS A CA 1
ATOM 1387 C C . HIS A 1 174 ? -19.138 26.107 -7.888 1.00 43.94 174 HIS A C 1
ATOM 1389 O O . HIS A 1 174 ? -19.924 26.189 -8.824 1.00 43.94 174 HIS A O 1
ATOM 1395 N N . GLU A 1 175 ? -19.286 26.816 -6.779 1.00 36.50 175 GLU A N 1
ATOM 1396 C CA . GLU A 1 175 ? -20.045 28.056 -6.711 1.00 36.50 175 GLU A CA 1
ATOM 1397 C C . GLU A 1 175 ? -19.087 29.123 -6.174 1.00 36.50 175 GLU A C 1
ATOM 1399 O O . GLU A 1 175 ? -18.988 29.371 -4.972 1.00 36.50 175 GLU A O 1
ATOM 1404 N N . LEU A 1 176 ? -18.320 29.692 -7.109 1.00 38.59 176 LEU A N 1
ATOM 1405 C CA . LEU A 1 176 ? -17.810 31.060 -7.031 1.00 38.59 176 LEU A CA 1
ATOM 1406 C C . LEU A 1 176 ? -18.728 31.960 -7.859 1.00 38.59 176 LEU A C 1
ATOM 1408 O O . LEU A 1 176 ? -19.107 31.525 -8.972 1.00 38.59 176 LEU A O 1
#

Organism: NCBI:txid2528018

Foldseek 3Di:
DDDDDDDDDDDDDDDDDPPDPPDQPQQVFFFFDAPQQLLLQFDQDPPFKDWDDLVLLVLQCVLVVHDSVCCQVPQWDQDLNIITGDGPDRGGPQQDPVSGRVCVVSDGLVSVLPPLAPVCSPPVNVVPRRVVRGVRRVVGDPVRGDHPVNSVVSNVSVVVVVVVVVVVNPVPPPDD